Protein AF-A0A971RZ11-F1 (afdb_monomer_lite)

pLDDT: mean 92.86, std 8.07, range [56.91, 97.88]

Sequence (77 aa):
MDKFIAERDGYAINSKVKEIINKEGYVALRIIDKEKIKICEACPVNAGSVLPQGADTVVSRNKVREYERIILIENNF

Foldseek 3Di:
DDWDFAQAWAKFAAPCVLVVCVVVQKAKAFEDCDLADDHRHIYTDGGRDTGRHNGDDGDHPVQWDDDPGIIMHGNPD

Secondary structure (DSSP, 8-state):
-PPPB-SSSEEEE-TTHHHHHHHHSEEEEEE--SSB--TTEEEEE-TTPBPPBT--EEEEGGGSEEETTEEEEES--

Structure (mmCIF, N/CA/C/O backbone):
data_AF-A0A97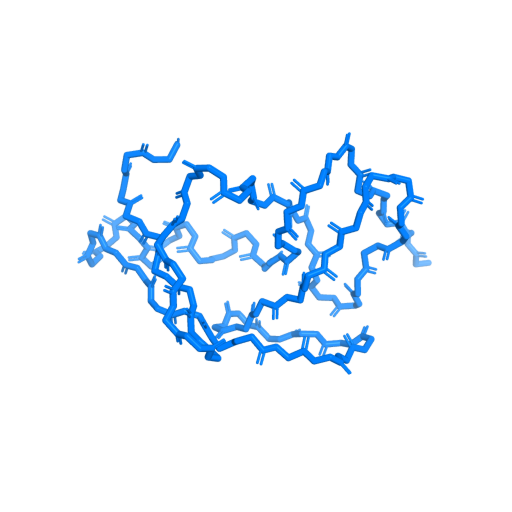1RZ11-F1
#
_entry.id   AF-A0A971RZ11-F1
#
loop_
_atom_site.group_PDB
_atom_site.id
_atom_site.type_symbol
_atom_site.label_atom_id
_atom_site.label_alt_id
_atom_site.label_comp_id
_atom_site.label_asym_id
_atom_site.label_entity_id
_atom_site.label_seq_id
_atom_site.pdbx_PDB_ins_code
_atom_site.Cartn_x
_atom_site.Cartn_y
_atom_site.Cartn_z
_atom_site.occupanc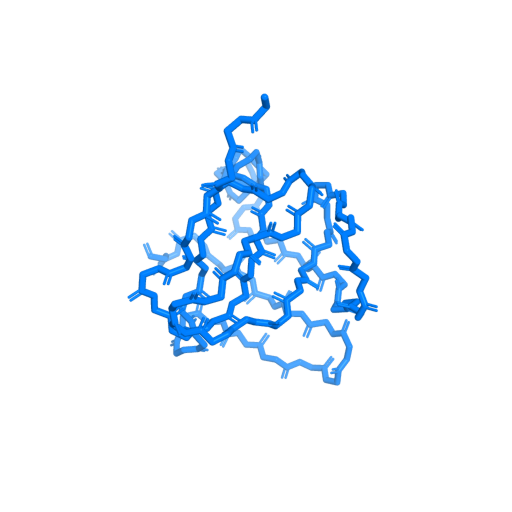y
_atom_site.B_iso_or_equiv
_atom_site.auth_seq_id
_atom_site.auth_comp_id
_atom_site.auth_asym_id
_atom_site.auth_atom_id
_atom_site.pdbx_PDB_model_num
ATOM 1 N N . MET A 1 1 ? 21.418 4.460 0.221 1.00 57.91 1 MET A N 1
ATOM 2 C CA . MET A 1 1 ? 19.963 4.431 0.476 1.00 57.91 1 MET A CA 1
ATOM 3 C C . MET A 1 1 ? 19.486 3.109 -0.076 1.00 57.91 1 MET A C 1
ATOM 5 O O . MET A 1 1 ? 19.648 2.896 -1.274 1.00 57.91 1 MET A O 1
ATOM 9 N N . ASP A 1 2 ? 19.036 2.211 0.791 1.00 67.69 2 ASP A N 1
ATOM 10 C CA . ASP A 1 2 ? 18.686 0.855 0.379 1.00 67.69 2 ASP A CA 1
ATOM 11 C C . ASP A 1 2 ? 17.410 0.881 -0.458 1.00 67.69 2 ASP A C 1
ATOM 13 O O . ASP A 1 2 ? 16.446 1.581 -0.140 1.00 67.69 2 ASP A O 1
ATOM 17 N N . LYS A 1 3 ? 17.443 0.174 -1.586 1.00 82.88 3 LYS A N 1
ATOM 18 C CA . LYS A 1 3 ? 16.289 0.001 -2.465 1.00 82.88 3 LYS A CA 1
ATOM 19 C C . LYS A 1 3 ? 15.604 -1.299 -2.070 1.00 82.88 3 LYS A C 1
ATOM 21 O O . LYS A 1 3 ? 16.199 -2.363 -2.205 1.00 82.88 3 LYS A O 1
ATOM 26 N N . PHE A 1 4 ? 14.367 -1.209 -1.595 1.00 90.44 4 PHE A N 1
ATOM 27 C CA . PHE A 1 4 ? 13.544 -2.388 -1.343 1.00 90.44 4 PHE A CA 1
ATOM 28 C C . PHE A 1 4 ? 12.983 -2.925 -2.661 1.00 90.44 4 PHE A C 1
ATOM 30 O O . PHE A 1 4 ? 12.640 -2.147 -3.554 1.00 90.44 4 PHE A O 1
ATOM 37 N N . ILE A 1 5 ? 12.884 -4.247 -2.772 1.00 95.12 5 ILE A N 1
ATOM 38 C CA . ILE A 1 5 ? 12.303 -4.935 -3.927 1.00 95.12 5 ILE A CA 1
ATOM 39 C C . ILE A 1 5 ? 10.960 -5.534 -3.514 1.00 95.12 5 ILE A C 1
ATOM 41 O O . ILE A 1 5 ? 10.841 -6.126 -2.444 1.00 95.12 5 ILE A O 1
ATOM 45 N N . ALA A 1 6 ? 9.946 -5.376 -4.360 1.00 95.38 6 ALA A N 1
ATOM 46 C CA . ALA A 1 6 ? 8.649 -6.004 -4.170 1.00 95.38 6 ALA A CA 1
ATOM 47 C C . ALA A 1 6 ? 8.768 -7.525 -4.330 1.00 95.38 6 ALA A C 1
ATOM 49 O O . ALA A 1 6 ? 9.080 -8.020 -5.410 1.00 95.38 6 ALA A O 1
ATOM 50 N N . GLU A 1 7 ? 8.470 -8.285 -3.280 1.00 94.56 7 GLU A N 1
ATOM 51 C CA . GLU A 1 7 ? 8.462 -9.755 -3.343 1.00 94.56 7 GLU A CA 1
ATOM 52 C C . GLU A 1 7 ? 7.226 -10.321 -4.062 1.00 94.56 7 GLU A C 1
ATOM 54 O O . GLU A 1 7 ? 7.196 -11.494 -4.424 1.00 94.56 7 GLU A O 1
ATOM 59 N N . ARG A 1 8 ? 6.178 -9.507 -4.230 1.00 95.44 8 ARG A N 1
ATOM 60 C CA . ARG A 1 8 ? 4.882 -9.908 -4.787 1.00 95.44 8 ARG A CA 1
ATOM 61 C C . ARG A 1 8 ? 4.187 -8.744 -5.483 1.00 95.44 8 ARG A C 1
ATOM 63 O O . ARG A 1 8 ? 4.487 -7.586 -5.196 1.00 95.44 8 ARG A O 1
ATOM 70 N N . ASP A 1 9 ? 3.212 -9.068 -6.322 1.00 97.25 9 ASP A N 1
ATOM 71 C CA . ASP A 1 9 ? 2.309 -8.084 -6.917 1.00 97.25 9 ASP A CA 1
ATOM 72 C C . ASP A 1 9 ? 1.367 -7.498 -5.858 1.00 97.25 9 ASP A C 1
ATOM 74 O O . ASP A 1 9 ? 0.846 -8.210 -4.988 1.00 97.25 9 ASP A O 1
ATOM 78 N N . GLY A 1 10 ? 1.107 -6.195 -5.937 1.00 96.94 10 GLY A N 1
ATOM 79 C CA . GLY A 1 10 ? 0.291 -5.525 -4.935 1.00 96.94 10 GLY A CA 1
ATOM 80 C C . GLY A 1 10 ? 0.396 -4.012 -4.964 1.00 96.94 10 GLY A C 1
ATOM 81 O O . GLY A 1 10 ? 0.621 -3.398 -6.005 1.00 96.94 10 GLY A O 1
ATOM 82 N N . TYR A 1 11 ? 0.236 -3.432 -3.782 1.00 97.31 11 TYR A N 1
ATOM 83 C CA . TYR A 1 11 ? 0.382 -2.012 -3.524 1.00 97.31 11 TYR A CA 1
ATOM 84 C C . TYR A 1 11 ? 1.541 -1.785 -2.565 1.00 97.31 11 TYR A C 1
ATOM 86 O O . TYR A 1 11 ? 1.521 -2.260 -1.428 1.00 97.31 11 TYR A O 1
ATOM 94 N N . ALA A 1 12 ? 2.544 -1.045 -3.021 1.00 97.25 12 ALA A N 1
ATOM 95 C CA . ALA A 1 12 ? 3.587 -0.516 -2.168 1.00 97.25 12 ALA A CA 1
ATOM 96 C C . ALA A 1 12 ? 2.993 0.577 -1.278 1.00 97.25 12 ALA A C 1
ATOM 98 O O . ALA A 1 12 ? 2.362 1.515 -1.775 1.00 97.25 12 ALA A O 1
ATOM 99 N N . ILE A 1 13 ? 3.191 0.440 0.027 1.00 96.62 13 ILE A N 1
ATOM 100 C CA . ILE A 1 13 ? 2.657 1.339 1.051 1.00 96.62 13 ILE A CA 1
ATOM 101 C C . ILE A 1 13 ? 3.726 1.613 2.115 1.00 96.62 13 ILE A C 1
ATOM 103 O O . ILE A 1 13 ? 4.769 0.956 2.164 1.00 96.62 13 ILE A O 1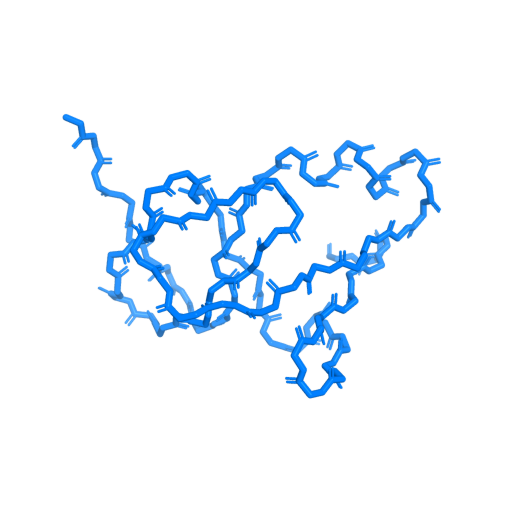
ATOM 107 N N . ASN A 1 14 ? 3.457 2.580 2.988 1.00 96.50 14 ASN A N 1
ATOM 108 C CA . ASN A 1 14 ? 4.258 2.797 4.186 1.00 96.50 14 ASN A CA 1
ATOM 109 C C . ASN A 1 14 ? 3.688 1.982 5.358 1.00 96.50 14 ASN A C 1
ATOM 111 O O . ASN A 1 14 ? 2.516 2.130 5.698 1.00 96.50 14 ASN A O 1
ATOM 115 N N . SER A 1 15 ? 4.507 1.167 6.018 1.00 94.31 15 SER A N 1
ATOM 116 C CA . SER A 1 15 ? 4.084 0.278 7.106 1.00 94.31 15 SER A CA 1
ATOM 117 C C . SER A 1 15 ? 3.466 0.992 8.314 1.00 94.31 15 SER A C 1
ATOM 119 O O . SER A 1 15 ? 2.704 0.360 9.047 1.00 94.31 15 SER A O 1
ATOM 121 N N . LYS A 1 16 ? 3.680 2.308 8.486 1.00 95.38 16 LYS A N 1
ATOM 122 C CA . LYS A 1 16 ? 3.022 3.119 9.530 1.00 95.38 16 LYS A CA 1
ATOM 123 C C . LYS A 1 16 ? 1.498 3.119 9.434 1.00 95.38 16 LYS A C 1
ATOM 125 O O . LYS A 1 16 ? 0.831 3.385 10.427 1.00 95.38 16 LYS A O 1
ATOM 130 N N . VAL A 1 17 ? 0.916 2.768 8.284 1.00 94.44 17 VAL A N 1
ATOM 131 C CA . VAL A 1 17 ? -0.543 2.586 8.191 1.00 94.44 17 VAL A CA 1
ATOM 132 C C . VAL A 1 17 ? -1.061 1.478 9.104 1.00 94.44 17 VAL A C 1
ATOM 134 O O . VAL A 1 17 ? -2.226 1.520 9.479 1.00 94.44 17 VAL A O 1
ATOM 137 N N . LYS A 1 18 ? -0.218 0.517 9.512 1.00 92.06 18 LYS A N 1
ATOM 138 C CA . LYS A 1 18 ? -0.596 -0.515 10.489 1.00 92.06 18 LYS A CA 1
ATOM 139 C C . LYS A 1 18 ? -1.013 0.097 11.824 1.00 92.06 18 LYS A C 1
ATOM 141 O O . LYS A 1 18 ? -1.954 -0.386 12.437 1.00 92.06 18 LYS A O 1
ATOM 146 N N . GLU A 1 19 ? -0.365 1.181 12.250 1.00 93.19 19 GLU A N 1
ATOM 147 C CA . GLU A 1 19 ? -0.747 1.906 13.469 1.00 93.19 19 GLU A CA 1
ATOM 148 C C . GLU A 1 19 ? -2.148 2.519 13.331 1.00 93.19 19 GLU A C 1
ATOM 150 O O . GLU A 1 19 ? -2.943 2.460 14.267 1.00 93.19 19 GLU A O 1
ATOM 155 N N . ILE A 1 20 ? -2.476 3.043 12.144 1.00 93.62 20 ILE A N 1
ATOM 156 C CA . ILE A 1 20 ? -3.799 3.601 11.831 1.00 93.62 20 ILE A CA 1
ATOM 157 C C . ILE A 1 20 ? -4.850 2.489 11.825 1.00 93.62 20 ILE A C 1
ATOM 159 O O . ILE A 1 20 ? -5.873 2.619 12.486 1.00 93.62 20 ILE A O 1
ATOM 163 N N . ILE A 1 21 ? -4.580 1.374 11.141 1.00 92.88 21 ILE A N 1
ATOM 164 C CA . ILE A 1 21 ? -5.490 0.223 11.070 1.00 92.88 21 ILE A CA 1
ATOM 165 C C . ILE A 1 21 ? -5.748 -0.352 12.468 1.00 92.88 21 ILE A C 1
ATOM 167 O O . ILE A 1 21 ? -6.896 -0.609 12.813 1.00 92.88 21 ILE A O 1
ATOM 171 N N . ASN A 1 22 ? -4.711 -0.495 13.299 1.00 92.06 22 ASN A N 1
ATOM 172 C CA . ASN A 1 22 ? -4.858 -0.993 14.668 1.00 92.06 22 ASN A CA 1
ATOM 173 C C . ASN A 1 22 ? -5.725 -0.070 15.539 1.00 92.06 22 ASN A C 1
ATOM 175 O O . ASN A 1 22 ? -6.430 -0.553 16.422 1.00 92.06 22 ASN A O 1
ATOM 179 N N . LYS A 1 23 ? -5.658 1.248 15.315 1.00 94.12 23 LYS A N 1
ATOM 180 C CA . LYS A 1 23 ? -6.388 2.250 16.102 1.00 94.12 23 LYS A CA 1
ATOM 181 C C . LYS A 1 23 ? -7.824 2.466 15.616 1.00 94.12 23 LYS A C 1
ATOM 183 O O . LYS A 1 23 ? -8.720 2.616 16.437 1.00 94.12 23 LYS A O 1
ATOM 188 N N . GLU A 1 24 ? -8.031 2.493 14.304 1.00 93.81 24 GLU A N 1
ATOM 189 C CA . GLU A 1 24 ? -9.291 2.902 13.664 1.00 93.81 24 GLU A CA 1
ATOM 190 C C . GLU A 1 24 ? -10.057 1.719 13.030 1.00 93.81 24 GLU A C 1
ATOM 192 O O . GLU A 1 24 ? -11.192 1.866 12.585 1.00 93.81 24 GLU A O 1
ATOM 197 N N . GLY A 1 25 ? -9.448 0.531 12.960 1.00 92.94 25 GLY A N 1
ATOM 198 C CA . GLY A 1 25 ? -10.007 -0.689 12.361 1.00 92.94 25 GLY A CA 1
ATOM 199 C C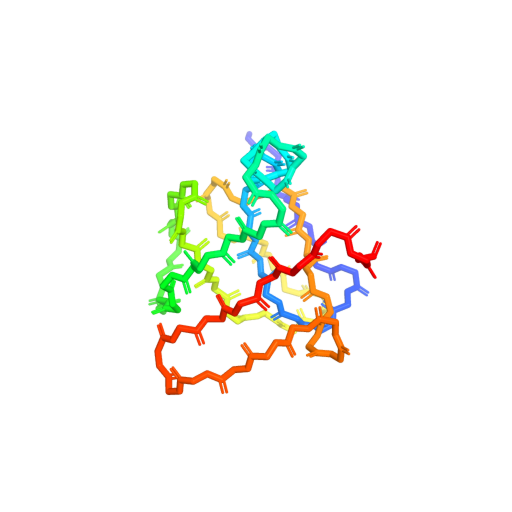 . GLY A 1 25 ? -9.831 -0.799 10.841 1.00 92.94 25 GLY A C 1
ATOM 200 O O . GLY A 1 25 ? -9.907 -1.901 10.291 1.00 92.94 25 GLY A O 1
ATOM 201 N N . TYR A 1 26 ? -9.566 0.314 10.154 1.00 94.31 26 TYR A N 1
ATOM 202 C CA . TYR A 1 26 ? -9.318 0.358 8.713 1.00 94.31 26 TYR A CA 1
ATOM 203 C C . TYR A 1 26 ? -8.497 1.588 8.307 1.00 94.31 26 TYR A C 1
ATOM 205 O O . TYR A 1 26 ? -8.323 2.532 9.076 1.00 94.31 26 TYR A O 1
ATOM 213 N N . VAL A 1 27 ? -8.021 1.599 7.061 1.00 95.88 27 VAL A N 1
ATOM 214 C CA . VAL A 1 27 ? -7.447 2.786 6.418 1.00 95.88 27 VAL A CA 1
ATOM 215 C C . VAL A 1 27 ? -7.794 2.813 4.930 1.00 95.88 27 VAL A C 1
ATOM 217 O O . VAL A 1 27 ? -7.758 1.786 4.250 1.00 95.88 27 VAL A O 1
ATOM 220 N N . ALA A 1 28 ? -8.121 3.999 4.418 1.00 96.75 28 ALA A N 1
ATOM 221 C CA . ALA A 1 28 ? -8.260 4.258 2.990 1.00 96.75 28 ALA A CA 1
ATOM 222 C C . ALA A 1 28 ? -6.991 4.949 2.471 1.00 96.75 28 ALA A C 1
ATOM 224 O O . ALA A 1 28 ? -6.582 5.983 3.003 1.00 96.75 28 ALA A O 1
ATOM 225 N N . LEU A 1 29 ? -6.369 4.386 1.437 1.00 97.62 29 LEU A N 1
ATOM 226 C CA . LEU A 1 29 ? -5.153 4.916 0.822 1.00 97.62 29 LEU A CA 1
ATOM 227 C C . LEU A 1 29 ? -5.443 5.372 -0.602 1.00 97.62 29 LEU A C 1
ATOM 229 O O . LEU A 1 29 ? -6.095 4.662 -1.366 1.00 97.62 29 LEU A O 1
ATOM 233 N N . ARG A 1 30 ? -4.921 6.538 -0.983 1.00 97.88 30 ARG A N 1
ATOM 234 C CA . ARG A 1 30 ? -5.023 7.029 -2.360 1.00 97.88 30 ARG A CA 1
ATOM 235 C C . ARG A 1 30 ? -4.009 6.319 -3.255 1.00 97.88 30 ARG A C 1
ATOM 237 O O . ARG A 1 30 ? -2.816 6.360 -2.967 1.00 97.88 30 ARG A O 1
ATOM 244 N N . ILE A 1 31 ? -4.468 5.761 -4.369 1.00 97.62 31 ILE A N 1
ATOM 245 C CA . ILE A 1 31 ? -3.614 5.194 -5.415 1.00 97.62 31 ILE A CA 1
ATOM 246 C C . ILE A 1 31 ? -2.942 6.336 -6.186 1.00 97.62 31 ILE A C 1
ATOM 248 O O . ILE A 1 31 ? -3.608 7.282 -6.619 1.00 97.62 31 ILE A O 1
ATOM 252 N N . ILE A 1 32 ? -1.621 6.263 -6.338 1.00 96.50 32 ILE A N 1
ATOM 253 C CA . ILE A 1 32 ? -0.804 7.221 -7.086 1.00 96.50 32 ILE A CA 1
ATOM 254 C C . ILE A 1 32 ? 0.214 6.504 -7.975 1.00 96.50 32 ILE A C 1
ATOM 256 O O . ILE A 1 32 ? 0.759 5.473 -7.595 1.00 96.50 32 ILE A O 1
ATOM 260 N N . ASP A 1 33 ? 0.546 7.123 -9.106 1.00 92.38 33 ASP A N 1
ATOM 261 C CA . ASP A 1 33 ? 1.570 6.648 -10.044 1.00 92.38 33 ASP A CA 1
ATOM 262 C C . ASP A 1 33 ? 2.847 7.489 -9.893 1.00 92.38 33 ASP A C 1
ATOM 264 O O . ASP A 1 33 ? 3.221 8.268 -10.770 1.00 92.38 33 ASP A O 1
ATOM 268 N N . LYS A 1 34 ? 3.475 7.441 -8.711 1.00 85.75 34 LYS A N 1
ATOM 269 C CA . LYS A 1 34 ? 4.676 8.240 -8.405 1.00 85.75 34 LYS A CA 1
ATOM 270 C C . LYS A 1 34 ? 5.789 7.385 -7.823 1.00 85.75 34 LYS A C 1
ATOM 272 O O . LYS A 1 34 ? 5.546 6.430 -7.094 1.00 85.75 34 LYS A O 1
ATOM 277 N N . GLU A 1 35 ? 7.019 7.844 -8.032 1.00 89.69 35 GLU A N 1
ATOM 278 C CA . GLU A 1 35 ? 8.229 7.261 -7.439 1.00 89.69 35 GLU A CA 1
ATOM 279 C C . GLU A 1 35 ? 8.368 7.527 -5.933 1.00 89.69 35 GLU A C 1
ATOM 281 O O . GLU A 1 35 ? 9.274 6.994 -5.301 1.00 89.69 35 GLU A O 1
ATOM 286 N N . LYS A 1 36 ? 7.500 8.357 -5.340 1.00 94.56 36 LYS A N 1
ATOM 287 C CA . LYS A 1 36 ? 7.498 8.674 -3.909 1.00 94.56 36 LYS A CA 1
ATOM 288 C C . LYS A 1 36 ? 6.079 8.690 -3.365 1.00 94.56 36 LYS A C 1
ATOM 290 O O . LYS A 1 36 ? 5.227 9.386 -3.920 1.00 94.56 36 LYS A O 1
ATOM 295 N N . ILE A 1 37 ? 5.870 8.000 -2.247 1.00 94.88 37 ILE A N 1
ATOM 296 C CA . ILE A 1 37 ? 4.572 7.912 -1.574 1.00 94.88 37 ILE A CA 1
ATOM 297 C C . ILE A 1 37 ? 4.628 8.446 -0.135 1.00 94.88 37 ILE A C 1
ATOM 299 O O . ILE A 1 37 ? 5.684 8.476 0.502 1.00 94.88 37 ILE A O 1
ATOM 303 N N . LYS A 1 38 ? 3.477 8.882 0.382 1.00 95.94 38 LYS A N 1
ATOM 304 C CA . LYS A 1 38 ? 3.239 9.255 1.787 1.00 95.94 38 LYS A CA 1
ATOM 305 C C . LYS A 1 38 ? 2.474 8.151 2.533 1.00 95.94 38 LYS A C 1
ATOM 307 O O . LYS A 1 38 ? 2.031 7.183 1.932 1.00 95.94 38 LYS A O 1
ATOM 312 N N . ILE A 1 39 ? 2.287 8.323 3.848 1.00 92.75 39 ILE A N 1
ATOM 313 C CA . ILE A 1 39 ? 1.670 7.313 4.729 1.00 92.75 39 ILE A CA 1
ATOM 314 C C . ILE A 1 39 ? 0.263 6.903 4.256 1.00 92.75 39 ILE A C 1
ATOM 316 O O . ILE A 1 39 ? -0.021 5.720 4.238 1.00 92.75 39 ILE A O 1
ATOM 320 N N . CYS A 1 40 ? -0.584 7.823 3.780 1.00 95.38 40 CYS A N 1
ATOM 321 C CA . CYS A 1 40 ? -1.933 7.487 3.286 1.00 95.38 40 CYS A CA 1
ATOM 322 C C . CYS A 1 40 ? -2.021 7.321 1.754 1.00 95.38 40 CYS A C 1
ATOM 324 O O . CYS A 1 40 ? -3.056 7.600 1.144 1.00 95.38 40 CYS A O 1
ATOM 326 N N . GLU A 1 41 ? -0.920 6.933 1.112 1.00 97.75 41 GLU A N 1
ATOM 327 C CA . GLU A 1 41 ? -0.842 6.706 -0.330 1.00 97.75 41 GLU A CA 1
ATOM 328 C C . GLU A 1 41 ? -0.372 5.280 -0.625 1.00 97.75 41 GLU A C 1
ATOM 330 O O . GLU A 1 41 ? 0.308 4.645 0.179 1.00 97.75 41 GLU A O 1
ATOM 335 N N . ALA A 1 42 ? -0.745 4.791 -1.799 1.00 97.69 42 ALA A N 1
ATOM 336 C CA . ALA A 1 42 ? -0.405 3.473 -2.297 1.00 97.69 42 ALA A CA 1
ATOM 337 C C . ALA A 1 42 ? 0.046 3.580 -3.754 1.00 97.69 42 ALA A C 1
ATOM 339 O O . ALA A 1 42 ? -0.504 4.373 -4.515 1.00 97.69 42 ALA A O 1
ATOM 340 N N . CYS A 1 43 ? 1.027 2.777 -4.150 1.00 97.50 43 CYS A N 1
ATOM 341 C CA . CYS A 1 43 ? 1.496 2.713 -5.533 1.00 97.50 43 CYS A CA 1
ATOM 342 C C . CYS A 1 43 ? 1.418 1.264 -6.026 1.00 97.50 43 CYS A C 1
ATOM 344 O O . CYS A 1 43 ? 1.936 0.380 -5.337 1.00 97.50 43 CYS A O 1
ATOM 346 N N . PRO A 1 44 ? 0.759 0.980 -7.162 1.00 97.25 44 PRO A N 1
ATOM 347 C CA . PRO A 1 44 ? 0.708 -0.371 -7.700 1.00 97.25 44 PRO A CA 1
ATOM 348 C C . PRO A 1 44 ? 2.112 -0.819 -8.122 1.00 97.25 44 PRO A C 1
ATOM 350 O O . PRO A 1 44 ? 2.827 -0.098 -8.814 1.00 97.25 44 PRO A O 1
ATOM 353 N N . VAL A 1 45 ? 2.507 -2.020 -7.711 1.00 97.12 45 VAL A N 1
ATOM 354 C CA . VAL A 1 45 ? 3.813 -2.606 -8.033 1.00 97.12 45 VAL A CA 1
ATOM 355 C C . VAL A 1 45 ? 3.667 -4.070 -8.425 1.00 97.12 45 VAL A C 1
ATOM 357 O O . VAL A 1 45 ? 2.784 -4.774 -7.928 1.00 97.12 45 VAL A O 1
ATOM 360 N N . ASN A 1 46 ? 4.566 -4.525 -9.296 1.00 97.25 46 ASN A N 1
ATOM 361 C CA . ASN A 1 46 ? 4.717 -5.936 -9.642 1.00 97.25 46 ASN A CA 1
ATOM 362 C C . ASN A 1 46 ? 5.915 -6.534 -8.892 1.00 97.25 46 ASN A C 1
ATOM 364 O O . ASN A 1 46 ? 6.860 -5.812 -8.554 1.00 97.25 46 ASN A O 1
ATOM 368 N N . ALA A 1 47 ? 5.918 -7.846 -8.687 1.00 96.69 47 ALA A N 1
ATOM 369 C CA . ALA A 1 47 ? 7.042 -8.584 -8.132 1.00 96.69 47 ALA A CA 1
ATOM 370 C C . ALA A 1 47 ? 8.339 -8.283 -8.907 1.00 96.69 47 ALA A C 1
ATOM 372 O O . ALA A 1 47 ? 8.345 -8.170 -10.133 1.00 96.69 47 ALA A O 1
ATOM 373 N N . GLY A 1 48 ? 9.443 -8.109 -8.181 1.00 96.50 48 GLY A N 1
ATOM 374 C CA . GLY A 1 48 ? 10.742 -7.706 -8.723 1.00 96.50 48 GLY A CA 1
ATOM 375 C C . GLY A 1 48 ? 10.911 -6.198 -8.947 1.00 96.50 48 GLY A C 1
ATOM 376 O O . GLY A 1 48 ? 12.029 -5.751 -9.203 1.00 96.50 48 GLY A O 1
ATOM 377 N N . SER A 1 49 ? 9.851 -5.391 -8.814 1.00 95.19 49 SER A N 1
ATOM 378 C CA . SER A 1 49 ? 9.947 -3.930 -8.951 1.00 95.19 49 SER A CA 1
ATOM 379 C C . SER A 1 49 ? 10.640 -3.297 -7.746 1.00 95.19 49 SER A C 1
ATOM 381 O O . SER A 1 49 ? 10.464 -3.736 -6.609 1.00 95.19 49 SER A O 1
ATOM 383 N N . VAL A 1 50 ? 11.382 -2.214 -7.977 1.00 95.69 50 VAL A N 1
ATOM 384 C CA . VAL A 1 50 ? 11.895 -1.367 -6.891 1.00 95.69 50 VAL A CA 1
ATOM 385 C C . VAL A 1 50 ? 10.728 -0.619 -6.249 1.00 95.69 50 VAL A C 1
ATOM 387 O O . VAL A 1 50 ? 9.914 -0.024 -6.954 1.00 95.69 50 VAL A O 1
ATOM 390 N N . LEU A 1 51 ? 10.649 -0.626 -4.917 1.00 96.19 51 LEU A N 1
ATOM 391 C CA . LEU A 1 51 ? 9.620 0.119 -4.198 1.00 96.19 51 LEU A CA 1
ATOM 392 C C . LEU A 1 51 ? 9.834 1.638 -4.335 1.00 96.19 51 LEU A C 1
ATOM 394 O O . LEU A 1 51 ? 10.978 2.106 -4.289 1.00 96.19 51 LEU A O 1
ATOM 398 N N . PRO A 1 52 ? 8.751 2.429 -4.457 1.00 96.06 52 PRO A N 1
ATOM 399 C CA . PRO A 1 52 ? 8.846 3.883 -4.453 1.00 96.06 52 PRO A CA 1
ATOM 400 C C . PRO A 1 52 ? 9.404 4.389 -3.118 1.00 96.06 52 PRO A C 1
ATOM 402 O O . PRO A 1 52 ? 9.203 3.791 -2.060 1.00 96.06 52 PRO A O 1
ATOM 405 N N . GLN A 1 53 ? 10.078 5.538 -3.141 1.00 95.62 53 GLN A N 1
ATOM 406 C CA . GLN A 1 53 ? 10.607 6.173 -1.942 1.00 95.62 53 GLN A CA 1
ATOM 407 C C . GLN A 1 53 ? 9.489 6.383 -0.908 1.00 95.62 53 GLN A C 1
ATOM 409 O O . GLN A 1 53 ? 8.448 6.972 -1.201 1.00 95.62 53 GLN A O 1
ATOM 414 N N . GLY A 1 54 ? 9.741 5.944 0.325 1.00 95.00 54 GLY A N 1
ATOM 415 C CA . GLY A 1 54 ? 8.781 6.031 1.426 1.00 95.00 54 GLY A CA 1
ATOM 416 C C . GLY A 1 54 ? 7.886 4.801 1.575 1.00 95.00 54 GLY A C 1
ATOM 417 O O . GLY A 1 54 ? 7.239 4.685 2.614 1.00 95.00 54 GLY A O 1
ATOM 418 N N . ALA A 1 55 ? 7.881 3.879 0.609 1.00 96.25 55 ALA A N 1
ATOM 419 C CA . ALA A 1 55 ? 7.343 2.540 0.803 1.00 96.25 55 ALA A CA 1
ATOM 420 C C . ALA A 1 55 ? 8.400 1.617 1.420 1.00 96.25 55 ALA A C 1
ATOM 422 O O . ALA A 1 55 ? 9.581 1.688 1.081 1.00 96.25 55 ALA A O 1
ATOM 423 N N . ASP A 1 56 ? 7.954 0.735 2.304 1.00 95.31 56 ASP A N 1
ATOM 424 C CA . ASP A 1 56 ? 8.776 -0.287 2.965 1.00 95.31 56 ASP A CA 1
ATOM 425 C C . ASP A 1 56 ? 8.089 -1.663 2.982 1.00 95.31 56 ASP A C 1
ATOM 427 O O . ASP A 1 56 ? 8.661 -2.648 3.445 1.00 95.31 56 ASP A O 1
ATOM 431 N N . THR A 1 57 ? 6.856 -1.752 2.478 1.00 94.44 57 THR A N 1
ATOM 432 C CA . THR A 1 57 ? 6.078 -2.985 2.480 1.00 94.44 57 THR A CA 1
ATOM 433 C C . THR A 1 57 ? 5.110 -3.030 1.302 1.00 94.44 57 THR A C 1
ATOM 435 O O . THR A 1 57 ? 4.771 -2.002 0.708 1.00 94.44 57 THR A O 1
ATOM 438 N N . VAL A 1 58 ? 4.678 -4.242 0.952 1.00 96.44 58 VAL A N 1
ATOM 439 C CA . VAL A 1 58 ? 3.735 -4.499 -0.138 1.00 96.44 58 VAL A CA 1
ATOM 440 C C . VAL A 1 58 ? 2.524 -5.236 0.400 1.00 96.44 58 VAL A C 1
ATOM 442 O O . VAL A 1 58 ? 2.632 -6.264 1.068 1.00 96.44 58 VAL A O 1
ATOM 445 N N . VAL A 1 59 ? 1.360 -4.714 0.046 1.00 95.25 59 VAL A N 1
ATOM 446 C CA . VAL A 1 59 ? 0.056 -5.273 0.358 1.00 95.25 59 VAL A CA 1
ATOM 447 C C . VAL A 1 59 ? -0.499 -5.961 -0.888 1.00 95.25 59 VAL A C 1
ATOM 449 O O . VAL A 1 59 ? -0.701 -5.327 -1.920 1.00 95.25 59 VAL A O 1
ATOM 452 N N . SER A 1 60 ? -0.741 -7.269 -0.801 1.00 95.00 60 SER A N 1
ATOM 453 C CA . SER A 1 60 ? -1.294 -8.074 -1.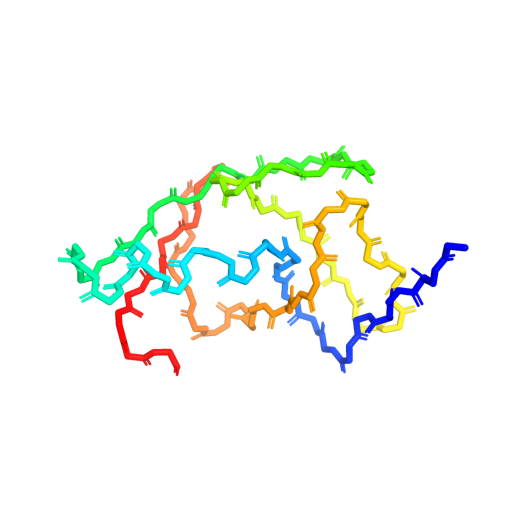896 1.00 95.00 60 SER A CA 1
ATOM 454 C C . SER A 1 60 ? -2.665 -7.556 -2.362 1.00 95.00 60 SER A C 1
ATOM 456 O O . SER A 1 60 ? -3.515 -7.218 -1.537 1.00 95.00 60 SER A O 1
ATOM 458 N N . ARG A 1 61 ? -2.931 -7.581 -3.677 1.00 93.44 61 ARG A N 1
ATOM 459 C CA . ARG A 1 61 ? -4.217 -7.118 -4.251 1.00 93.44 61 ARG A CA 1
ATOM 460 C C . ARG A 1 61 ? -5.440 -7.851 -3.690 1.00 93.44 61 ARG A C 1
ATOM 462 O O . ARG A 1 61 ? -6.482 -7.247 -3.490 1.00 93.44 61 ARG A O 1
ATOM 469 N N . ASN A 1 62 ? -5.310 -9.144 -3.392 1.00 92.31 62 ASN A N 1
ATOM 470 C CA . ASN A 1 62 ? -6.395 -9.966 -2.840 1.00 92.31 62 ASN A CA 1
ATOM 471 C C . ASN A 1 62 ? -6.749 -9.648 -1.377 1.00 92.31 62 ASN A C 1
ATOM 473 O O . ASN A 1 62 ? -7.683 -10.231 -0.834 1.00 92.31 62 ASN A O 1
ATOM 477 N N . LYS A 1 63 ? -5.985 -8.770 -0.726 1.00 92.62 63 LYS A N 1
ATOM 478 C CA . LYS A 1 63 ? -6.177 -8.381 0.669 1.00 92.62 63 LYS A CA 1
ATOM 479 C C . LYS A 1 63 ? -6.698 -6.947 0.820 1.00 92.62 63 LYS A C 1
ATOM 481 O O . LYS A 1 63 ? -6.779 -6.441 1.936 1.00 92.62 63 LYS A O 1
ATOM 486 N N . VAL A 1 64 ? -7.053 -6.293 -0.286 1.00 93.94 64 VAL A N 1
ATOM 487 C CA . VAL A 1 64 ? -7.631 -4.944 -0.294 1.00 93.94 64 VAL A CA 1
ATOM 488 C C . VAL A 1 64 ? -8.932 -4.915 -1.079 1.00 93.94 64 VAL A C 1
ATOM 490 O O . VAL A 1 64 ? -9.163 -5.754 -1.947 1.00 93.94 64 VAL A O 1
ATOM 493 N N . ARG A 1 65 ? -9.775 -3.921 -0.792 1.00 95.44 65 ARG A N 1
ATOM 494 C CA . ARG A 1 65 ? -10.887 -3.548 -1.678 1.00 95.44 65 ARG A CA 1
ATOM 495 C C . ARG A 1 65 ? -10.492 -2.306 -2.465 1.00 95.44 65 ARG A C 1
ATOM 497 O O . ARG A 1 65 ? -10.087 -1.315 -1.863 1.00 95.44 65 ARG A O 1
ATOM 504 N N . GLU A 1 66 ? -10.601 -2.360 -3.784 1.00 95.12 66 GLU A N 1
ATOM 505 C CA . GLU A 1 66 ? -10.225 -1.267 -4.685 1.00 95.12 66 GLU A CA 1
ATOM 506 C C . GLU A 1 66 ? -11.466 -0.501 -5.168 1.00 95.12 66 GLU A C 1
ATOM 508 O O . GLU A 1 66 ? -12.456 -1.100 -5.585 1.00 95.12 66 GLU A O 1
ATOM 513 N N . TYR A 1 67 ? -11.394 0.828 -5.110 1.00 94.75 67 TYR A N 1
ATOM 514 C CA . TYR A 1 67 ? -12.413 1.775 -5.558 1.00 94.75 67 TYR A CA 1
ATOM 515 C C . TYR A 1 67 ? -11.745 2.859 -6.405 1.00 94.75 67 TYR A C 1
ATOM 517 O O . TYR A 1 67 ? -11.304 3.879 -5.876 1.00 94.75 67 TYR A O 1
ATOM 525 N N . GLU A 1 68 ? -11.655 2.638 -7.717 1.00 92.25 68 GLU A N 1
ATOM 526 C CA . GLU A 1 68 ? -11.012 3.536 -8.691 1.00 92.25 68 GLU A CA 1
ATOM 527 C C . GLU A 1 68 ? -9.590 3.974 -8.296 1.00 92.25 68 GLU A C 1
ATOM 529 O O . GLU A 1 68 ? -8.614 3.353 -8.695 1.00 92.25 68 GLU A O 1
ATOM 534 N N . ARG A 1 69 ? -9.460 5.061 -7.525 1.00 95.38 69 ARG A N 1
ATOM 535 C CA . ARG A 1 69 ? -8.187 5.631 -7.054 1.00 95.38 69 ARG A CA 1
ATOM 536 C C . ARG A 1 69 ? -7.983 5.510 -5.547 1.00 95.38 69 ARG A C 1
ATOM 538 O O . ARG A 1 69 ? -7.161 6.230 -4.979 1.00 95.38 69 ARG A O 1
ATOM 545 N N . ILE A 1 70 ? -8.729 4.636 -4.885 1.00 97.00 70 ILE A N 1
ATOM 546 C CA . ILE A 1 70 ? -8.637 4.381 -3.448 1.00 97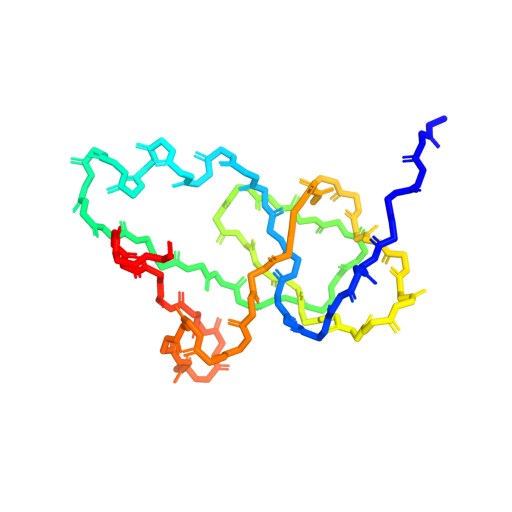.00 70 ILE A CA 1
ATOM 547 C C . ILE A 1 70 ? -8.549 2.874 -3.217 1.00 97.00 70 ILE A C 1
ATOM 549 O O . ILE A 1 70 ? -9.299 2.112 -3.818 1.00 97.00 70 ILE A O 1
ATOM 553 N N . ILE A 1 71 ? -7.675 2.443 -2.309 1.00 96.94 71 ILE A N 1
ATOM 554 C CA . ILE A 1 71 ? -7.729 1.098 -1.727 1.00 96.94 71 ILE A CA 1
ATOM 555 C C . ILE A 1 71 ? -8.119 1.180 -0.256 1.00 96.94 71 ILE A C 1
ATOM 557 O O . ILE A 1 71 ? -7.678 2.076 0.464 1.00 96.94 71 ILE A O 1
ATOM 561 N N . LEU A 1 72 ? -8.934 0.234 0.193 1.00 96.38 72 LEU A N 1
ATOM 562 C CA . LEU A 1 72 ? -9.319 0.059 1.587 1.00 96.38 72 LEU A CA 1
ATOM 563 C C . LEU A 1 72 ? -8.599 -1.166 2.159 1.00 96.38 72 LEU A C 1
ATOM 565 O O . LEU A 1 72 ? -8.695 -2.259 1.594 1.00 96.38 72 LEU A O 1
ATOM 569 N N . ILE A 1 73 ? -7.911 -0.974 3.285 1.00 94.69 73 ILE A N 1
ATOM 570 C CA . ILE A 1 73 ? -7.245 -2.031 4.052 1.00 94.69 73 ILE A CA 1
ATOM 571 C C . ILE A 1 73 ? -7.929 -2.129 5.418 1.00 94.69 73 ILE A C 1
ATOM 573 O O . ILE A 1 73 ? -7.975 -1.149 6.161 1.00 94.69 73 ILE A O 1
ATOM 577 N N . GLU A 1 74 ? -8.470 -3.301 5.738 1.00 89.81 74 GLU A N 1
ATOM 578 C CA . GLU A 1 74 ? -9.128 -3.602 7.017 1.00 89.81 74 GLU A CA 1
ATOM 579 C C . GLU A 1 74 ? -8.184 -4.420 7.919 1.00 89.81 74 GLU A C 1
ATOM 581 O O . GLU A 1 74 ? -7.241 -5.043 7.433 1.00 89.81 74 GLU A O 1
ATOM 586 N N . ASN A 1 75 ? -8.446 -4.453 9.230 1.00 77.31 75 ASN A N 1
ATOM 587 C CA . ASN A 1 75 ? -7.582 -5.092 10.241 1.00 77.31 75 ASN A CA 1
ATOM 588 C C . ASN A 1 75 ? -7.334 -6.613 10.058 1.00 77.31 75 ASN A C 1
ATOM 590 O O . ASN A 1 75 ? -6.478 -7.185 10.723 1.00 77.31 75 ASN A O 1
ATOM 594 N N . ASN A 1 76 ? -8.030 -7.284 9.135 1.00 63.53 76 ASN A N 1
ATOM 595 C CA . ASN A 1 76 ? -7.886 -8.723 8.860 1.00 63.53 76 ASN A CA 1
ATOM 596 C C . ASN A 1 76 ? -6.823 -9.048 7.781 1.00 63.53 76 ASN A C 1
ATOM 598 O O . ASN A 1 76 ? -7.006 -9.984 6.992 1.00 63.53 76 ASN A O 1
ATOM 602 N N . PHE A 1 77 ? -5.742 -8.262 7.708 1.00 56.91 77 PHE A N 1
ATOM 603 C CA . PHE A 1 77 ? -4.718 -8.378 6.662 1.00 56.91 77 PHE A CA 1
ATOM 604 C C . PHE A 1 77 ? -3.772 -9.570 6.849 1.00 56.91 77 PHE A C 1
ATOM 606 O O . PHE A 1 77 ? -3.106 -9.653 7.901 1.00 56.91 77 PHE A O 1
#

Radius of gyration: 11.39 Å; chains: 1; bounding box: 32×19×26 Å